Protein AF-A0A7Y9LBA6-F1 (afdb_monomer_lite)

pLDDT: mean 87.19, std 11.56, range [42.25, 94.0]

Radius of gyration: 11.55 Å; chains: 1; bounding box: 22×29×31 Å

Structure (mmCIF, N/CA/C/O backbone):
data_AF-A0A7Y9LBA6-F1
#
_entry.id   AF-A0A7Y9LBA6-F1
#
loop_
_atom_site.group_PDB
_atom_site.id
_atom_site.type_symbol
_atom_site.label_atom_id
_atom_site.label_alt_id
_atom_site.label_comp_id
_atom_site.label_asym_id
_atom_site.label_entity_id
_atom_site.label_seq_id
_atom_site.pdbx_PDB_ins_code
_atom_site.Cartn_x
_atom_site.Cartn_y
_atom_site.Cartn_z
_atom_site.occupancy
_atom_site.B_iso_or_equiv
_atom_site.auth_seq_id
_atom_site.auth_comp_id
_atom_site.auth_asym_id
_atom_site.auth_atom_id
_atom_site.pdbx_PDB_model_num
ATOM 1 N N . MET A 1 1 ? 4.911 -10.347 -6.902 1.00 89.62 1 MET A N 1
ATOM 2 C CA . MET A 1 1 ? 3.531 -9.849 -7.074 1.00 89.62 1 MET A CA 1
ATOM 3 C C . MET A 1 1 ? 3.574 -8.632 -7.968 1.00 89.62 1 MET A C 1
ATOM 5 O O . MET A 1 1 ? 4.550 -7.894 -7.887 1.00 89.62 1 MET A O 1
ATOM 9 N N . LYS A 1 2 ? 2.567 -8.447 -8.815 1.00 90.38 2 LYS A N 1
ATOM 10 C CA . LYS A 1 2 ? 2.413 -7.304 -9.710 1.00 90.38 2 LYS A CA 1
ATOM 11 C C . LYS A 1 2 ? 1.137 -6.552 -9.346 1.00 90.38 2 LYS A C 1
ATOM 13 O O . LYS A 1 2 ? 0.133 -7.176 -9.030 1.00 90.38 2 LYS A O 1
ATOM 18 N N . LEU A 1 3 ? 1.182 -5.231 -9.342 1.00 90.88 3 LEU A N 1
ATOM 19 C CA . LEU A 1 3 ? 0.037 -4.371 -9.111 1.00 90.88 3 LEU A CA 1
ATOM 20 C C . LEU A 1 3 ? -0.866 -4.424 -10.343 1.00 90.88 3 LEU A C 1
ATOM 22 O O . LEU A 1 3 ? -0.415 -4.143 -11.451 1.00 90.88 3 LEU A O 1
ATOM 26 N N . ARG A 1 4 ? -2.141 -4.768 -10.149 1.00 89.50 4 ARG A N 1
ATOM 27 C CA . ARG A 1 4 ? -3.109 -4.881 -11.253 1.00 89.50 4 ARG A CA 1
ATOM 28 C C . ARG A 1 4 ? -3.431 -3.528 -11.876 1.00 89.50 4 ARG A C 1
ATOM 30 O O . ARG A 1 4 ? -3.593 -3.422 -13.085 1.00 89.50 4 ARG A O 1
ATOM 37 N N . SER A 1 5 ? -3.555 -2.495 -11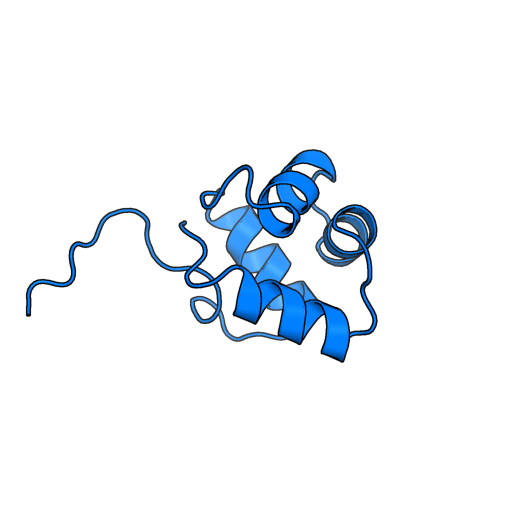.044 1.00 88.44 5 SER A N 1
ATOM 38 C CA . SER A 1 5 ? -3.844 -1.136 -11.490 1.00 88.44 5 SER A CA 1
ATOM 39 C C . SER A 1 5 ? -3.336 -0.103 -10.489 1.00 88.44 5 SER A C 1
ATOM 41 O O . SER A 1 5 ? -3.710 -0.115 -9.314 1.00 88.44 5 SER A O 1
ATOM 43 N N . HIS A 1 6 ? -2.519 0.835 -10.974 1.00 90.25 6 HIS A N 1
ATOM 44 C CA . HIS A 1 6 ? -2.114 2.012 -10.201 1.00 90.25 6 HIS A CA 1
ATOM 45 C C . HIS A 1 6 ? -3.306 2.909 -9.865 1.00 90.25 6 HIS A C 1
ATOM 47 O O . HIS A 1 6 ? -3.307 3.542 -8.811 1.00 90.25 6 HIS A O 1
ATOM 53 N N . GLN A 1 7 ? -4.325 2.940 -10.729 1.00 89.75 7 GLN A N 1
ATOM 54 C CA . GLN A 1 7 ? -5.537 3.706 -10.470 1.00 89.75 7 GLN A CA 1
ATOM 55 C C . GLN A 1 7 ? -6.303 3.113 -9.288 1.00 89.75 7 GLN A C 1
ATOM 57 O O . GLN A 1 7 ? -6.590 3.837 -8.346 1.00 89.75 7 GLN A O 1
ATOM 62 N N . ALA A 1 8 ? -6.500 1.790 -9.261 1.00 90.94 8 ALA A N 1
ATOM 63 C CA . ALA A 1 8 ? -7.161 1.127 -8.137 1.00 90.94 8 ALA A CA 1
ATOM 64 C C . ALA A 1 8 ? -6.418 1.377 -6.813 1.00 90.94 8 ALA A C 1
ATOM 66 O O . ALA A 1 8 ? -7.037 1.706 -5.807 1.00 90.94 8 ALA A O 1
ATOM 67 N N . LEU A 1 9 ? -5.081 1.300 -6.811 1.00 90.50 9 LEU A N 1
ATOM 68 C CA . LEU A 1 9 ? -4.290 1.640 -5.626 1.00 90.50 9 LEU A CA 1
ATOM 69 C C . LEU A 1 9 ? -4.562 3.077 -5.152 1.00 90.50 9 LEU A C 1
ATOM 71 O O . LEU A 1 9 ? -4.746 3.301 -3.957 1.00 90.50 9 LEU A O 1
ATOM 75 N N . ARG A 1 10 ? -4.603 4.041 -6.080 1.00 91.00 10 ARG A N 1
ATOM 76 C CA . ARG A 1 10 ? -4.887 5.450 -5.775 1.00 91.00 10 ARG A CA 1
ATOM 77 C C . ARG A 1 10 ? -6.309 5.650 -5.263 1.00 91.00 10 ARG A C 1
ATOM 79 O O . ARG A 1 10 ? -6.471 6.342 -4.268 1.00 91.00 10 ARG A O 1
ATOM 86 N N . ASP A 1 11 ? -7.301 5.004 -5.862 1.00 91.81 11 ASP A N 1
ATOM 87 C CA . ASP A 1 11 ? -8.704 5.116 -5.448 1.00 91.81 11 ASP A CA 1
ATOM 88 C C . ASP A 1 11 ? -8.896 4.618 -4.009 1.00 91.81 11 ASP A C 1
ATOM 90 O O . ASP A 1 11 ? -9.515 5.291 -3.184 1.00 91.81 11 ASP A O 1
ATOM 94 N N . TYR A 1 12 ? -8.284 3.480 -3.665 1.00 91.50 12 TYR A N 1
ATOM 95 C CA . TYR A 1 12 ? -8.291 2.961 -2.296 1.00 91.50 12 TYR A CA 1
ATOM 96 C C . TYR A 1 12 ? -7.533 3.870 -1.330 1.00 91.50 12 TYR A C 1
ATOM 98 O O . TYR A 1 12 ? -7.994 4.128 -0.218 1.00 91.50 12 TYR A O 1
ATOM 106 N N . MET A 1 13 ? -6.380 4.393 -1.743 1.00 92.38 13 MET A N 1
ATOM 107 C CA . MET A 1 13 ? -5.647 5.378 -0.954 1.00 92.38 13 MET A CA 1
ATOM 108 C C . MET A 1 13 ? -6.504 6.619 -0.674 1.00 92.38 13 MET A C 1
ATOM 110 O O . MET A 1 13 ? -6.597 7.037 0.479 1.00 92.38 13 MET A O 1
ATOM 114 N N . THR A 1 14 ? -7.205 7.150 -1.676 1.00 92.81 14 THR A N 1
ATOM 115 C CA . THR A 1 14 ? -8.143 8.269 -1.525 1.00 92.81 14 THR A CA 1
ATOM 116 C C . THR A 1 14 ? -9.301 7.917 -0.592 1.00 92.81 14 THR A C 1
ATOM 118 O O . THR A 1 14 ? -9.603 8.701 0.309 1.00 92.81 14 THR A O 1
ATOM 121 N N . PHE A 1 15 ? -9.900 6.731 -0.732 1.00 92.44 15 PHE A N 1
ATOM 122 C CA . PHE A 1 15 ? -10.976 6.251 0.144 1.00 92.44 15 PHE A CA 1
ATOM 123 C C . PHE A 1 15 ? -10.553 6.224 1.622 1.00 92.44 15 PHE A C 1
ATOM 125 O O . PHE A 1 15 ? -11.285 6.693 2.494 1.00 92.44 15 PHE A O 1
ATOM 132 N N . TYR A 1 16 ? -9.329 5.771 1.906 1.00 90.50 16 TYR A N 1
ATOM 133 C CA . TYR A 1 16 ? -8.756 5.761 3.258 1.00 90.50 16 TYR A CA 1
ATOM 134 C C . TYR A 1 16 ? -8.078 7.079 3.670 1.00 90.50 16 TYR A C 1
ATOM 136 O O . TYR A 1 16 ? -7.453 7.131 4.733 1.00 90.50 16 TYR A O 1
ATOM 144 N N . LYS A 1 17 ? -8.201 8.147 2.868 1.00 92.50 17 LYS A N 1
ATOM 145 C CA . LYS A 1 17 ? -7.571 9.464 3.094 1.00 92.50 17 LYS A CA 1
ATOM 146 C C . LYS A 1 17 ? -6.044 9.391 3.255 1.00 92.50 17 LYS A C 1
ATOM 148 O O . LYS A 1 17 ? -5.438 10.150 4.012 1.00 92.50 17 LYS A O 1
ATOM 153 N N . ILE A 1 18 ? -5.413 8.460 2.547 1.00 91.69 18 ILE A N 1
ATOM 154 C CA . ILE A 1 18 ? -3.965 8.266 2.488 1.00 91.69 18 ILE A CA 1
ATOM 155 C C . ILE A 1 18 ? -3.443 8.988 1.246 1.00 91.69 18 ILE A C 1
ATOM 157 O O . ILE A 1 18 ? -3.613 8.519 0.130 1.00 91.69 18 ILE A O 1
ATOM 161 N N . ASN A 1 19 ? -2.758 10.113 1.431 1.00 87.69 19 ASN A N 1
ATOM 162 C CA . ASN A 1 19 ? -2.357 10.960 0.298 1.00 87.69 19 ASN A CA 1
ATOM 163 C C . ASN A 1 19 ? -0.932 10.692 -0.212 1.00 87.69 19 ASN A C 1
ATOM 165 O O . ASN A 1 19 ? -0.532 11.239 -1.234 1.00 87.69 19 ASN A O 1
ATOM 169 N N . THR A 1 20 ? -0.134 9.884 0.497 1.00 91.00 20 THR A N 1
ATOM 170 C CA . THR A 1 20 ? 1.280 9.665 0.157 1.00 91.00 20 THR A CA 1
ATOM 171 C C . THR A 1 20 ? 1.682 8.199 0.264 1.00 91.00 20 THR A C 1
ATOM 173 O O . THR A 1 20 ? 1.179 7.456 1.112 1.00 91.00 20 THR A O 1
ATOM 176 N N . GLY A 1 21 ? 2.656 7.790 -0.556 1.00 89.31 21 GLY A N 1
ATOM 177 C CA . GLY A 1 21 ? 3.274 6.465 -0.448 1.00 89.31 21 GLY A CA 1
ATOM 178 C C . GLY A 1 21 ? 3.929 6.234 0.917 1.00 89.31 21 GLY A C 1
ATOM 179 O O . GLY A 1 21 ? 3.889 5.125 1.441 1.00 89.31 21 GLY A O 1
ATOM 180 N N . TYR A 1 22 ? 4.446 7.289 1.552 1.00 93.06 22 TYR A N 1
ATOM 181 C CA . TYR A 1 22 ? 4.973 7.223 2.917 1.00 93.06 22 TYR A CA 1
ATOM 182 C C . TYR A 1 22 ? 3.889 6.880 3.949 1.00 93.06 22 TYR A C 1
ATOM 184 O O . TYR A 1 22 ? 4.091 6.006 4.792 1.00 93.06 22 TYR A O 1
ATOM 192 N N . ALA A 1 23 ? 2.722 7.529 3.878 1.00 92.44 23 ALA A N 1
ATOM 193 C CA . ALA A 1 23 ? 1.610 7.243 4.782 1.00 92.44 23 ALA A CA 1
ATOM 194 C C . ALA A 1 23 ? 1.074 5.817 4.583 1.00 92.44 23 ALA A C 1
ATOM 196 O O . ALA A 1 23 ? 0.805 5.124 5.565 1.00 92.44 23 ALA A O 1
ATOM 197 N N . LEU A 1 24 ? 1.005 5.351 3.329 1.00 92.62 24 LEU A N 1
ATOM 198 C CA . LEU A 1 24 ? 0.679 3.960 3.017 1.00 92.62 24 LEU A CA 1
ATOM 199 C C . LEU A 1 24 ? 1.697 3.000 3.643 1.00 92.62 24 LEU A C 1
ATOM 201 O O . LEU A 1 24 ? 1.307 2.044 4.306 1.00 92.62 24 LEU A O 1
ATOM 205 N N . ALA A 1 25 ? 2.994 3.276 3.487 1.00 93.38 25 ALA A N 1
ATOM 206 C CA . ALA A 1 25 ? 4.056 2.445 4.043 1.00 93.38 25 ALA A CA 1
ATOM 207 C C . ALA A 1 25 ? 3.999 2.359 5.569 1.00 93.38 25 ALA A C 1
ATOM 209 O O . ALA A 1 25 ? 4.101 1.267 6.124 1.00 93.38 25 ALA A O 1
ATOM 210 N N . LYS A 1 26 ? 3.782 3.497 6.239 1.00 93.81 26 LYS A N 1
ATOM 211 C CA . LYS A 1 26 ? 3.632 3.565 7.697 1.00 93.81 26 LYS A CA 1
ATOM 212 C C . LYS A 1 26 ? 2.436 2.743 8.169 1.00 93.81 26 L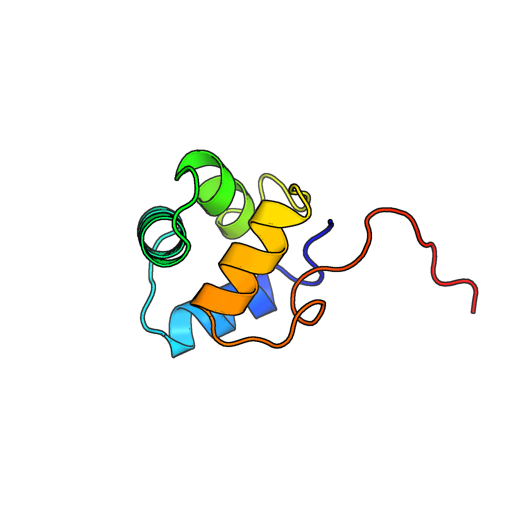YS A C 1
ATOM 214 O O . LYS A 1 26 ? 2.539 2.041 9.167 1.00 93.81 26 LYS A O 1
ATOM 219 N N . ARG A 1 27 ? 1.319 2.809 7.442 1.00 92.44 27 ARG A N 1
ATOM 220 C CA . ARG A 1 27 ? 0.107 2.042 7.753 1.00 92.44 27 ARG A CA 1
ATOM 221 C C . ARG A 1 27 ? 0.285 0.542 7.507 1.00 92.44 27 ARG A C 1
ATOM 223 O O . ARG A 1 27 ? -0.196 -0.255 8.299 1.00 92.44 27 ARG A O 1
ATOM 230 N N . ALA A 1 28 ? 0.980 0.170 6.436 1.00 91.81 28 ALA A N 1
ATOM 231 C CA . ALA A 1 28 ? 1.251 -1.220 6.072 1.00 91.81 28 ALA A CA 1
ATOM 232 C C . ALA A 1 28 ? 2.457 -1.835 6.804 1.00 91.81 28 ALA A C 1
ATOM 234 O O . ALA A 1 28 ? 2.702 -3.030 6.675 1.00 91.81 28 ALA A O 1
ATOM 235 N N . GLY A 1 29 ? 3.237 -1.048 7.549 1.00 93.75 29 GLY A N 1
ATOM 236 C CA . GLY A 1 29 ? 4.447 -1.533 8.218 1.00 93.75 29 GLY A CA 1
ATOM 237 C C . GLY A 1 29 ? 5.549 -1.975 7.246 1.00 93.75 29 GLY A C 1
ATOM 238 O O . GLY A 1 29 ? 6.265 -2.937 7.520 1.00 93.75 29 GLY A O 1
ATOM 239 N N . ILE A 1 30 ? 5.678 -1.306 6.096 1.00 93.06 30 ILE A N 1
ATOM 240 C CA . ILE A 1 30 ? 6.675 -1.620 5.054 1.00 93.06 30 ILE A CA 1
ATOM 241 C C . ILE A 1 30 ? 7.643 -0.456 4.816 1.00 93.06 30 ILE A C 1
ATOM 243 O O . ILE A 1 30 ? 7.440 0.658 5.294 1.00 93.06 30 ILE A O 1
ATOM 247 N N . LEU A 1 31 ? 8.696 -0.704 4.030 1.00 91.06 31 LEU A N 1
ATOM 248 C CA . LEU A 1 31 ? 9.672 0.322 3.664 1.00 91.06 31 LEU A CA 1
ATOM 249 C C . LEU A 1 31 ? 9.031 1.430 2.799 1.00 91.06 31 LEU A C 1
ATOM 251 O O . LEU A 1 31 ? 8.459 1.114 1.747 1.00 91.06 31 LEU A O 1
ATOM 255 N N . PRO A 1 32 ? 9.205 2.720 3.156 1.00 89.69 32 PRO A N 1
ATOM 256 C CA . PRO A 1 32 ? 8.617 3.847 2.430 1.00 89.69 32 PRO A CA 1
ATOM 257 C C . PRO A 1 32 ? 8.958 3.897 0.947 1.00 89.69 32 PRO A C 1
ATOM 259 O O . PRO A 1 32 ? 8.085 4.175 0.129 1.00 89.69 32 PRO A O 1
ATOM 262 N N . GLY A 1 33 ? 10.205 3.572 0.590 1.00 89.94 33 GLY A N 1
ATOM 263 C CA . GLY A 1 33 ? 10.645 3.573 -0.805 1.00 89.94 33 GLY A CA 1
ATOM 264 C C . GLY A 1 33 ? 9.815 2.628 -1.674 1.00 89.94 33 GLY A C 1
ATOM 265 O O . GLY A 1 33 ? 9.410 2.998 -2.770 1.00 89.94 33 GLY A O 1
ATOM 266 N N . THR A 1 34 ? 9.469 1.445 -1.157 1.00 89.06 34 THR A N 1
ATOM 267 C CA . THR A 1 34 ? 8.708 0.448 -1.928 1.00 89.06 34 THR A CA 1
ATOM 268 C C . THR A 1 34 ? 7.287 0.929 -2.203 1.00 89.06 34 THR A C 1
ATOM 270 O O . THR A 1 34 ? 6.833 0.880 -3.343 1.00 89.06 34 THR A O 1
ATOM 273 N N . ALA A 1 35 ? 6.597 1.440 -1.181 1.00 90.00 35 ALA A N 1
ATOM 274 C CA . ALA A 1 35 ? 5.252 1.981 -1.353 1.00 90.00 35 ALA A CA 1
ATOM 275 C C . ALA A 1 35 ? 5.256 3.210 -2.270 1.00 90.00 35 ALA A C 1
ATOM 277 O O . ALA A 1 35 ? 4.397 3.337 -3.136 1.00 90.00 35 ALA A O 1
ATOM 278 N N . ASN A 1 36 ? 6.242 4.097 -2.122 1.00 92.31 36 ASN A N 1
ATOM 279 C CA . ASN A 1 36 ? 6.331 5.296 -2.942 1.00 92.31 36 ASN A CA 1
ATOM 280 C C . ASN A 1 36 ? 6.537 4.967 -4.426 1.00 92.31 36 ASN A C 1
ATOM 282 O O . ASN A 1 36 ? 5.835 5.522 -5.266 1.00 92.31 36 ASN A O 1
ATOM 286 N N . PHE A 1 37 ? 7.415 4.013 -4.753 1.00 91.38 37 PHE A N 1
ATOM 287 C CA . PHE A 1 37 ? 7.605 3.580 -6.140 1.00 91.38 37 PHE A CA 1
ATOM 288 C C . PHE A 1 37 ? 6.345 2.953 -6.751 1.00 91.38 37 PHE A C 1
ATOM 290 O O . PHE A 1 37 ? 6.082 3.185 -7.931 1.00 91.38 37 PHE A O 1
ATOM 297 N N . LEU A 1 38 ? 5.545 2.227 -5.960 1.00 90.38 38 LEU A N 1
ATOM 298 C CA . LEU A 1 38 ? 4.258 1.671 -6.401 1.00 90.38 38 LEU A CA 1
ATOM 299 C C . LEU A 1 38 ? 3.219 2.770 -6.680 1.00 90.38 38 LEU A C 1
ATOM 301 O O . LEU A 1 38 ? 2.542 2.749 -7.707 1.00 90.38 38 LEU A O 1
ATOM 305 N N . VAL A 1 39 ? 3.107 3.760 -5.793 1.00 90.06 39 VA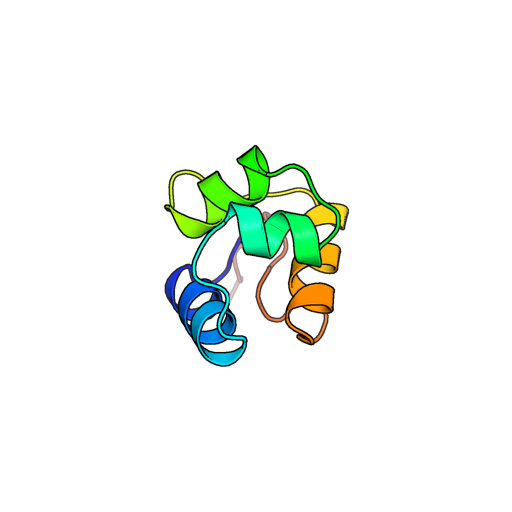L A N 1
ATOM 306 C CA . VAL A 1 39 ? 2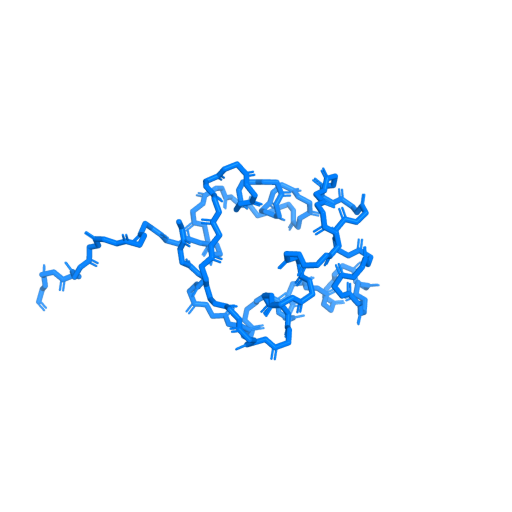.132 4.862 -5.918 1.00 90.06 39 VAL A CA 1
ATOM 307 C C . VAL A 1 39 ? 2.487 5.814 -7.065 1.00 90.06 39 VAL A C 1
ATOM 309 O O . VAL A 1 39 ? 1.607 6.264 -7.809 1.00 90.06 39 VAL A O 1
ATOM 312 N N . GLN A 1 40 ? 3.779 6.107 -7.230 1.00 89.38 40 GLN A N 1
ATOM 313 C CA . GLN A 1 40 ? 4.292 6.959 -8.305 1.00 89.38 40 GLN A CA 1
ATOM 314 C C . GLN A 1 40 ? 4.294 6.261 -9.673 1.00 89.38 40 GLN A C 1
ATOM 316 O O . GLN A 1 40 ? 4.318 6.945 -10.689 1.00 89.38 40 GLN A O 1
ATOM 321 N N . GLY A 1 41 ? 4.227 4.927 -9.717 1.00 86.62 41 GLY A N 1
ATOM 322 C CA . GLY A 1 41 ? 4.248 4.168 -10.970 1.00 86.62 41 GLY A CA 1
ATOM 323 C C . GLY A 1 41 ? 5.646 3.872 -11.512 1.00 86.62 41 GLY A C 1
ATOM 324 O O . GLY A 1 41 ? 5.778 3.389 -12.628 1.00 86.62 41 GLY A O 1
ATOM 325 N N . HIS A 1 42 ? 6.698 4.114 -10.725 1.00 87.44 42 HIS A N 1
ATOM 326 C CA . HIS A 1 42 ? 8.066 3.720 -11.085 1.00 87.44 42 HIS A CA 1
ATOM 327 C C . HIS A 1 42 ? 8.279 2.206 -11.026 1.00 87.44 42 HIS A C 1
ATOM 329 O O . HIS A 1 42 ? 9.190 1.681 -11.663 1.00 87.44 42 HIS A O 1
ATOM 335 N N . ARG A 1 43 ? 7.474 1.506 -10.220 1.00 86.38 43 ARG A N 1
ATOM 336 C CA . ARG A 1 43 ? 7.443 0.047 -10.145 1.00 86.38 43 ARG A CA 1
ATOM 337 C C . ARG A 1 43 ? 6.007 -0.424 -10.056 1.00 86.38 43 ARG A C 1
ATOM 339 O O . ARG A 1 43 ? 5.200 0.178 -9.358 1.00 86.38 43 ARG A O 1
ATOM 346 N N . ASP A 1 44 ? 5.736 -1.547 -10.689 1.00 90.25 44 ASP A N 1
ATOM 347 C CA . ASP A 1 44 ? 4.486 -2.290 -10.589 1.00 90.25 44 ASP A CA 1
ATOM 348 C C . ASP A 1 44 ? 4.673 -3.609 -9.827 1.00 90.25 44 ASP A C 1
ATOM 350 O O . ASP A 1 44 ? 3.701 -4.285 -9.525 1.00 90.25 44 ASP A O 1
ATOM 354 N N . THR A 1 45 ? 5.901 -3.987 -9.472 1.00 90.62 45 THR A N 1
ATOM 355 C CA . THR A 1 45 ? 6.197 -5.256 -8.803 1.00 90.62 45 THR A CA 1
ATOM 356 C C . THR A 1 45 ? 6.697 -5.079 -7.373 1.00 90.62 45 THR A C 1
ATOM 358 O O . THR A 1 45 ? 7.417 -4.138 -7.033 1.00 90.62 45 THR A O 1
ATOM 361 N N . CYS A 1 46 ? 6.315 -6.018 -6.508 1.00 91.00 46 CYS A N 1
ATOM 362 C CA . CYS A 1 46 ? 6.771 -6.103 -5.124 1.00 91.00 46 CYS A CA 1
ATOM 363 C C . CYS A 1 46 ? 6.772 -7.556 -4.611 1.00 91.00 46 CYS A C 1
ATOM 365 O O . CYS A 1 46 ? 6.284 -8.486 -5.269 1.00 91.00 46 CYS A O 1
ATOM 367 N N . SER A 1 47 ? 7.342 -7.763 -3.420 1.00 91.00 47 SER A N 1
ATOM 368 C CA . SER A 1 47 ? 7.324 -9.068 -2.750 1.00 91.00 47 SER A CA 1
ATOM 369 C C . SER A 1 47 ? 5.899 -9.475 -2.346 1.00 91.00 47 SER A C 1
ATOM 371 O O . SER A 1 47 ? 5.041 -8.620 -2.122 1.00 91.00 47 SER A O 1
ATOM 373 N N . SER A 1 48 ? 5.641 -10.778 -2.209 1.00 90.75 48 SER A N 1
ATOM 374 C CA . SER A 1 48 ? 4.355 -11.298 -1.709 1.00 90.75 48 SER A CA 1
ATOM 375 C C . SER A 1 48 ? 4.004 -10.756 -0.327 1.00 90.75 48 SER A C 1
ATOM 377 O O . SER A 1 48 ? 2.877 -10.328 -0.101 1.00 90.75 48 SER A O 1
ATOM 379 N N . ARG A 1 49 ? 4.993 -10.677 0.568 1.00 91.50 49 ARG A N 1
ATOM 380 C CA . ARG A 1 49 ? 4.836 -10.079 1.898 1.00 91.50 49 ARG A CA 1
ATOM 381 C C . ARG A 1 49 ? 4.384 -8.619 1.822 1.00 91.50 49 ARG A C 1
ATOM 383 O O . ARG A 1 49 ? 3.490 -8.220 2.557 1.00 91.50 49 ARG A O 1
ATOM 390 N N . THR A 1 50 ? 4.991 -7.826 0.938 1.00 92.69 50 THR A N 1
ATOM 391 C CA . THR A 1 50 ? 4.638 -6.409 0.757 1.00 92.69 50 THR A CA 1
ATOM 392 C C . THR A 1 50 ? 3.234 -6.244 0.184 1.00 92.69 50 THR A C 1
ATOM 394 O O . THR A 1 50 ? 2.490 -5.400 0.670 1.00 92.69 50 THR A O 1
ATOM 397 N N . ALA A 1 51 ? 2.871 -7.047 -0.818 1.00 92.56 51 ALA A N 1
ATOM 398 C CA . ALA A 1 51 ? 1.536 -7.025 -1.412 1.00 92.56 51 ALA A CA 1
ATOM 399 C C . ALA A 1 51 ? 0.451 -7.287 -0.359 1.00 92.56 51 ALA A C 1
ATOM 401 O O . ALA A 1 51 ? -0.451 -6.469 -0.199 1.00 92.56 51 ALA A O 1
ATOM 402 N N . LEU A 1 52 ? 0.610 -8.357 0.429 1.00 92.44 52 LEU A N 1
ATOM 403 C CA . LEU A 1 52 ? -0.318 -8.702 1.507 1.00 92.44 52 LEU A CA 1
ATOM 404 C C . LEU A 1 52 ? -0.414 -7.600 2.566 1.00 92.44 52 LEU A C 1
ATOM 406 O O . LEU A 1 52 ? -1.508 -7.283 3.016 1.00 92.44 52 LEU A O 1
ATOM 410 N N . ALA A 1 53 ? 0.710 -6.988 2.945 1.00 94.00 53 ALA A N 1
ATOM 411 C CA . ALA A 1 53 ? 0.718 -5.899 3.919 1.00 94.00 53 ALA A CA 1
ATOM 412 C C . ALA A 1 53 ? -0.041 -4.656 3.417 1.00 94.00 53 ALA A C 1
ATOM 414 O O . ALA A 1 53 ? -0.767 -4.021 4.179 1.00 94.00 53 ALA A O 1
ATOM 415 N N . ILE A 1 54 ? 0.098 -4.318 2.130 1.00 92.12 54 ILE A N 1
ATOM 416 C CA . ILE A 1 54 ? -0.646 -3.215 1.505 1.00 92.12 54 ILE A CA 1
ATOM 417 C C . ILE A 1 54 ? -2.139 -3.549 1.437 1.00 92.12 54 ILE A C 1
ATOM 419 O O . ILE A 1 54 ? -2.962 -2.709 1.794 1.00 92.12 54 ILE A O 1
ATOM 423 N N . GLU A 1 55 ? -2.491 -4.767 1.022 1.00 93.00 55 GLU A N 1
ATOM 424 C CA . GLU A 1 55 ? -3.885 -5.215 0.959 1.00 93.00 55 GLU A CA 1
ATOM 425 C C . GLU A 1 55 ? -4.534 -5.191 2.345 1.00 93.00 55 GLU A C 1
ATOM 427 O O . GLU A 1 55 ? -5.596 -4.599 2.504 1.00 93.00 55 GLU A O 1
ATOM 432 N N . GLN A 1 56 ? -3.856 -5.693 3.378 1.00 93.12 56 GLN A N 1
ATOM 433 C CA . GLN A 1 56 ? -4.326 -5.607 4.763 1.00 93.12 56 GLN A CA 1
ATOM 434 C C . GLN A 1 56 ? -4.478 -4.158 5.244 1.00 93.12 56 GLN A C 1
ATOM 436 O O . GLN A 1 56 ? -5.485 -3.816 5.864 1.00 93.12 56 GLN A O 1
ATOM 441 N N . ALA A 1 57 ? -3.520 -3.279 4.933 1.00 92.19 57 ALA A N 1
ATOM 442 C CA . ALA A 1 57 ? -3.582 -1.868 5.319 1.00 92.19 57 ALA A CA 1
ATOM 443 C C . ALA A 1 57 ? -4.777 -1.132 4.697 1.00 92.19 57 ALA A C 1
ATOM 445 O O . ALA A 1 57 ? -5.340 -0.227 5.321 1.00 92.19 57 ALA A O 1
ATOM 446 N N . LEU A 1 58 ? -5.157 -1.525 3.483 1.00 90.62 58 LEU A N 1
ATOM 447 C CA . LEU A 1 58 ? -6.301 -1.005 2.736 1.00 90.62 58 LEU A CA 1
ATOM 448 C C . LEU A 1 58 ? -7.568 -1.854 2.936 1.00 90.62 58 LEU A C 1
ATOM 450 O O . LEU A 1 58 ? -8.514 -1.704 2.169 1.00 90.62 58 LEU A O 1
ATOM 454 N N . ALA A 1 59 ? -7.578 -2.762 3.922 1.00 90.62 59 ALA A N 1
ATOM 455 C CA . ALA A 1 59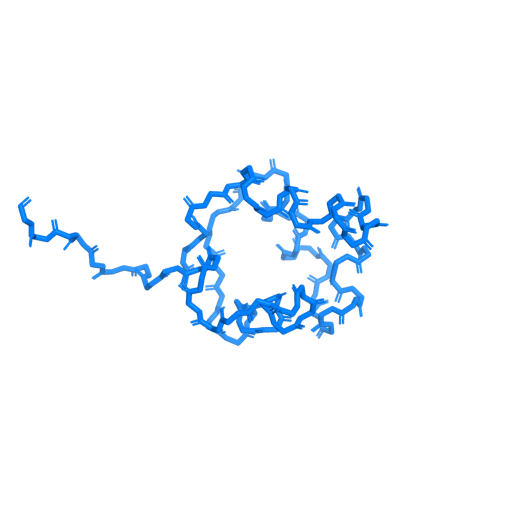 ? -8.657 -3.717 4.196 1.00 90.62 59 ALA A CA 1
ATOM 456 C C . ALA A 1 59 ? -9.202 -4.429 2.938 1.00 90.62 59 ALA A C 1
ATOM 458 O O . ALA A 1 59 ? -10.389 -4.734 2.830 1.00 90.62 59 ALA A O 1
ATOM 459 N N . CYS A 1 60 ? -8.323 -4.683 1.972 1.00 87.62 60 CYS A N 1
ATOM 460 C CA . CYS A 1 60 ? -8.615 -5.422 0.759 1.00 87.62 60 CYS A CA 1
ATOM 461 C C . CYS A 1 60 ? -8.426 -6.925 0.995 1.00 87.62 60 CYS A C 1
ATOM 463 O O . CYS A 1 60 ? -7.503 -7.326 1.712 1.00 87.62 60 CYS A O 1
ATOM 465 N N . PRO A 1 61 ? -9.236 -7.774 0.342 1.00 87.31 61 PRO A N 1
ATOM 466 C CA . PRO A 1 61 ? -8.958 -9.199 0.277 1.00 87.31 61 PRO A CA 1
ATOM 467 C C . PRO A 1 61 ? -7.589 -9.465 -0.370 1.00 87.31 61 PRO A C 1
ATOM 469 O O . PRO A 1 61 ? -7.204 -8.745 -1.299 1.00 87.31 61 PRO A O 1
ATOM 472 N N . PRO A 1 62 ? -6.866 -10.506 0.075 1.00 85.88 62 PRO A N 1
ATOM 473 C CA . PRO A 1 62 ? -5.592 -10.870 -0.522 1.00 85.88 62 PRO A CA 1
ATOM 474 C C . PRO A 1 62 ? -5.769 -11.249 -1.999 1.00 85.88 62 PRO A C 1
ATOM 476 O O . PRO A 1 62 ? -6.651 -12.037 -2.341 1.00 85.88 62 PRO A O 1
ATOM 479 N N . GLY A 1 63 ? -4.925 -10.704 -2.874 1.00 86.19 63 GLY A N 1
ATOM 480 C CA . GLY A 1 63 ? -4.986 -10.934 -4.322 1.00 86.19 63 GLY A CA 1
ATOM 481 C C . GLY A 1 63 ? -5.952 -10.020 -5.085 1.00 86.19 63 GLY A C 1
ATOM 482 O O . GLY A 1 63 ? -6.150 -10.200 -6.289 1.00 86.19 63 GLY A O 1
ATOM 483 N N . PHE A 1 64 ? -6.577 -9.047 -4.415 1.00 88.75 64 PHE A N 1
ATOM 484 C CA . PHE A 1 64 ? -7.470 -8.091 -5.067 1.00 88.75 64 PHE A CA 1
ATOM 485 C C . PHE A 1 64 ? -6.694 -7.012 -5.830 1.00 88.75 64 PHE A C 1
ATOM 487 O O . PHE A 1 64 ? -6.980 -6.768 -7.007 1.00 88.75 64 PHE A O 1
ATOM 494 N N . LEU A 1 65 ? -5.704 -6.389 -5.176 1.00 88.88 65 LEU A N 1
ATOM 495 C CA . LEU A 1 65 ? -4.873 -5.322 -5.750 1.00 88.88 65 LEU A CA 1
ATOM 496 C C . LEU A 1 65 ? -3.653 -5.883 -6.477 1.00 88.88 65 LEU A C 1
ATOM 498 O O . LEU A 1 65 ? -3.197 -5.294 -7.462 1.00 88.88 65 LEU A O 1
ATOM 502 N N . PHE A 1 66 ? -3.126 -7.009 -6.002 1.00 92.44 66 PHE A N 1
ATOM 503 C CA . PHE A 1 66 ? -1.914 -7.607 -6.542 1.00 92.44 66 PHE A CA 1
ATOM 504 C C . PHE A 1 66 ? -2.168 -8.989 -7.138 1.00 92.44 66 PHE A C 1
ATOM 506 O O . PHE A 1 66 ? -2.809 -9.838 -6.534 1.00 92.44 66 PHE A O 1
ATOM 513 N N . GLU A 1 67 ? -1.571 -9.253 -8.293 1.00 90.50 67 GLU A N 1
ATOM 514 C CA . GLU A 1 67 ? -1.596 -10.551 -8.962 1.00 90.50 67 GLU A CA 1
ATOM 515 C C . GLU A 1 67 ? -0.212 -11.231 -8.949 1.00 90.50 67 GLU A C 1
ATOM 517 O O . GLU A 1 67 ? 0.824 -10.577 -8.755 1.00 90.50 67 GLU A O 1
ATOM 522 N N . PRO A 1 68 ? -0.140 -12.558 -9.132 1.00 86.38 68 PRO A N 1
ATOM 523 C CA . PRO A 1 68 ? 1.129 -13.247 -9.319 1.00 86.38 68 PRO A CA 1
ATOM 524 C C . PRO A 1 68 ? 1.838 -12.730 -10.579 1.00 86.38 68 PRO A C 1
ATOM 526 O O . PRO A 1 68 ? 1.310 -12.815 -11.685 1.00 86.38 68 PRO A O 1
ATOM 529 N N . ALA A 1 69 ? 3.064 -12.224 -10.419 1.00 73.75 69 ALA A N 1
ATOM 530 C CA . ALA A 1 69 ? 3.914 -11.810 -11.533 1.00 73.75 69 ALA A CA 1
ATOM 531 C C . ALA A 1 69 ? 4.454 -13.071 -12.228 1.00 73.75 69 ALA A C 1
ATOM 533 O O . ALA A 1 69 ? 5.543 -13.533 -11.904 1.00 73.75 69 ALA A O 1
ATOM 534 N N . GLY A 1 70 ? 3.640 -13.705 -13.071 1.00 63.56 70 GLY A N 1
ATOM 535 C CA . GLY A 1 70 ? 4.018 -14.980 -13.689 1.00 63.56 70 GLY A CA 1
ATOM 536 C C . GLY A 1 70 ? 2.887 -15.816 -14.276 1.00 63.56 70 GLY A C 1
ATOM 537 O O . GLY A 1 70 ? 3.077 -17.010 -14.485 1.00 63.56 70 GLY A O 1
ATOM 538 N N . ARG A 1 71 ? 1.714 -15.241 -14.552 1.00 45.78 71 ARG A N 1
ATOM 539 C CA . ARG A 1 71 ? 0.698 -15.944 -15.333 1.00 45.78 71 ARG A CA 1
ATOM 540 C C . ARG A 1 71 ? 0.159 -15.015 -16.406 1.00 45.78 71 ARG A C 1
ATOM 542 O O . ARG A 1 71 ? -0.727 -14.211 -16.146 1.00 45.78 71 ARG A O 1
ATOM 549 N N . GLU A 1 72 ? 0.693 -15.157 -17.617 1.00 49.09 72 GLU A N 1
ATOM 550 C CA . GLU A 1 72 ? -0.121 -14.963 -18.812 1.00 49.09 72 GLU A CA 1
ATOM 551 C C . GLU A 1 72 ? -1.436 -15.701 -18.560 1.00 49.09 72 GLU A C 1
ATOM 553 O O . GLU A 1 72 ? -1.461 -16.921 -18.346 1.00 49.09 72 GLU A O 1
ATOM 558 N N . ALA A 1 73 ? -2.526 -14.946 -18.487 1.00 48.97 73 ALA A N 1
ATOM 559 C CA . ALA A 1 73 ? -3.848 -15.516 -18.567 1.00 48.97 73 ALA A CA 1
ATOM 560 C C . ALA A 1 73 ? -3.946 -16.162 -19.953 1.00 48.97 73 ALA A C 1
ATOM 562 O O . ALA A 1 73 ? -4.243 -15.497 -20.936 1.00 48.97 73 ALA A O 1
ATOM 563 N N . ARG A 1 74 ? -3.642 -17.461 -20.044 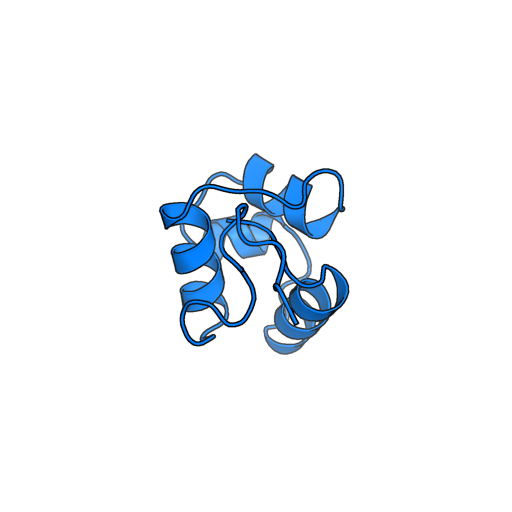1.00 48.16 74 ARG A N 1
ATOM 564 C CA . ARG A 1 74 ? -4.096 -18.282 -21.162 1.00 48.16 74 ARG A CA 1
ATOM 565 C C . ARG A 1 74 ? -5.619 -18.281 -21.113 1.00 48.16 74 ARG A C 1
ATOM 567 O O . ARG A 1 74 ? -6.181 -19.050 -20.332 1.00 48.16 74 ARG A O 1
ATOM 574 N N . ARG A 1 75 ? -6.255 -17.413 -21.893 1.00 42.25 75 ARG A N 1
ATOM 575 C CA . ARG A 1 75 ? -7.612 -17.576 -22.419 1.00 42.25 75 ARG A CA 1
ATOM 576 C C . ARG A 1 75 ? -7.704 -16.886 -23.765 1.00 42.25 75 ARG A C 1
ATOM 578 O O . ARG A 1 75 ? -7.227 -15.737 -23.846 1.00 42.25 75 ARG A O 1
#

Sequence (75 aa):
MKLRSHQALRDYMTFYKINTGYALAKRAGILPGTANFLVQGHRDTCSSRTALAIEQALACPPGFLFEPAGREARR

InterPro domains:
  IPR010982 Lambda repressor-like, DNA-binding domain superfamily [SSF47413] (6-70)

Organism: NCBI:txid682979

Foldseek 3Di:
DFFPDLVVLVVLCVVVVNDALQSLCVLLVHDSVVSRCSNVVVGRDDDLSSQVSSCVSSVHDRCPGDDPPDDDPPD

Secondary structure (DSSP, 8-state):
-EES-HHHHHHHHHHTT--SHHHHHHHHTS-HHHHHHHHHTS--B--HHHHHHHHHHTTPPTTSSEE-TT-----